Protein AF-A0A516SD60-F1 (afdb_monomer)

Sequence (74 aa):
MMDQKQFTMLLAERAALQAMLAATPEEDVIDRGSFQAKLEEVECMLTQVVDVRAPAKTRLTSRGRPVVGTKEGE

Nearest PDB structures (foldseek):
  7enc-assembly1_u  TM=8.266E-01  e=8.155E+00  Homo sapiens
  7vqt-assembly1_A  TM=8.369E-01  e=9.322E+00  Homo sapiens
  9g6k-assembly1_Lg  TM=7.373E-01  e=9.967E+00  Toxoplasma gondii

Foldseek 3Di:
DDDPVNLVVLVVLLVVLVVVLVVDDPVPVVVNVVSVVVNVVSVVVNVVVVVVPPDPPPVPDDPDDDDDPPPDDD

Solvent-accessible surface area (backbone atoms only — not comparable to full-atom values): 4734 Å² total; per-residue (Å²): 134,88,49,73,66,59,53,52,50,46,55,51,50,47,52,51,40,52,52,48,54,73,70,51,58,84,88,45,53,66,64,46,50,53,41,48,55,52,40,54,54,47,51,54,56,53,50,57,51,52,68,72,64,54,70,87,74,75,74,88,78,70,100,66,85,84,77,80,81,77,79,72,90,132

Secondary structure (DSSP, 8-state):
---HHHHHHHHHHHHHHHHHHHHS-TT-HHHHHHHHHHHHHHHHHHHHHHHHT--------S------------

Structure (mmCIF, N/CA/C/O backbone):
data_AF-A0A516SD60-F1
#
_entry.id   AF-A0A516SD60-F1
#
loop_
_atom_site.group_PDB
_atom_site.id
_atom_site.type_symbol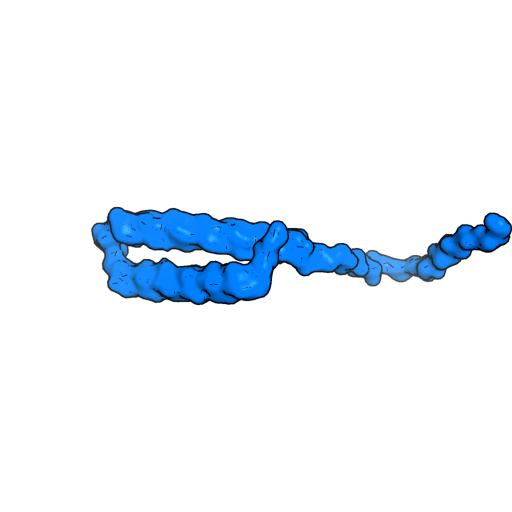
_atom_site.label_atom_id
_atom_site.label_alt_id
_atom_site.label_comp_id
_atom_site.label_asym_id
_atom_site.label_entity_id
_atom_site.label_seq_id
_atom_site.pdbx_PDB_ins_code
_atom_site.Cartn_x
_atom_site.Cartn_y
_atom_site.Cartn_z
_atom_site.occupancy
_atom_site.B_iso_or_equiv
_atom_site.auth_seq_id
_atom_site.auth_comp_id
_atom_site.auth_asym_id
_atom_site.auth_atom_id
_atom_site.pdbx_PDB_model_num
ATOM 1 N N . MET A 1 1 ? 17.319 4.960 -13.218 1.00 66.56 1 MET A N 1
ATOM 2 C CA . MET A 1 1 ? 16.396 4.021 -13.891 1.00 66.56 1 MET A CA 1
ATOM 3 C C . MET A 1 1 ? 16.114 2.902 -12.914 1.00 66.56 1 MET A C 1
ATOM 5 O O . MET A 1 1 ? 17.063 2.341 -12.386 1.00 66.56 1 MET A O 1
ATOM 9 N N . MET A 1 2 ? 14.845 2.652 -12.614 1.00 78.06 2 MET A N 1
ATOM 10 C CA . MET A 1 2 ? 14.448 1.626 -11.655 1.00 78.06 2 MET A CA 1
ATOM 11 C C . MET A 1 2 ? 14.551 0.238 -12.299 1.00 78.06 2 MET A C 1
ATOM 13 O O . MET A 1 2 ? 14.092 0.042 -13.427 1.00 78.06 2 MET A O 1
ATOM 17 N N . ASP A 1 3 ? 15.198 -0.705 -11.622 1.00 86.56 3 ASP A N 1
ATOM 18 C CA . ASP A 1 3 ? 15.394 -2.064 -12.125 1.00 86.56 3 ASP A CA 1
ATOM 19 C C . ASP A 1 3 ? 14.181 -2.975 -11.866 1.00 86.56 3 ASP A C 1
ATOM 21 O O . ASP A 1 3 ? 13.284 -2.679 -11.074 1.00 86.56 3 ASP A O 1
ATOM 25 N N . GLN A 1 4 ? 14.129 -4.108 -12.575 1.00 86.62 4 GLN A N 1
ATOM 26 C CA . GLN A 1 4 ? 12.985 -5.026 -12.531 1.00 86.62 4 GLN A CA 1
ATOM 27 C 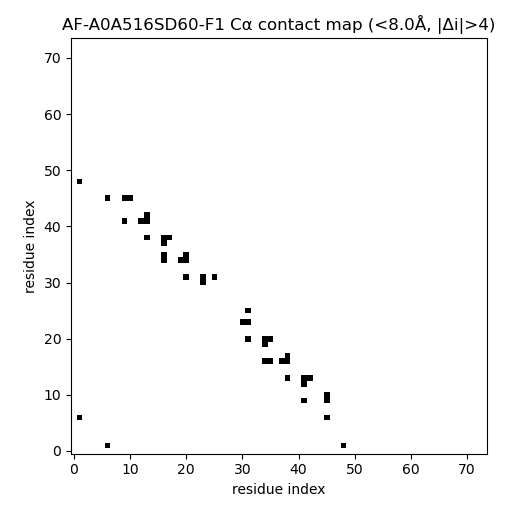C . GLN A 1 4 ? 12.761 -5.630 -11.137 1.00 86.62 4 GLN A C 1
ATOM 29 O O . GLN A 1 4 ? 11.619 -5.911 -10.777 1.00 86.62 4 GLN A O 1
ATOM 34 N N . LYS A 1 5 ? 13.829 -5.817 -10.352 1.00 90.56 5 LYS A N 1
ATOM 35 C CA . LYS A 1 5 ? 13.729 -6.318 -8.979 1.00 90.56 5 LYS A CA 1
ATOM 36 C C . LYS A 1 5 ? 13.066 -5.271 -8.089 1.00 90.56 5 LYS A C 1
ATOM 38 O O . LYS A 1 5 ? 12.108 -5.613 -7.402 1.00 90.56 5 LYS A O 1
ATOM 43 N N . GLN A 1 6 ? 13.519 -4.018 -8.154 1.00 89.94 6 GLN A N 1
ATOM 44 C CA . GLN A 1 6 ? 12.897 -2.914 -7.416 1.00 89.94 6 GLN A CA 1
ATOM 45 C C . GLN A 1 6 ? 11.411 -2.771 -7.775 1.00 89.94 6 GLN A C 1
ATOM 47 O O . GLN A 1 6 ? 10.576 -2.622 -6.890 1.00 89.94 6 GLN A O 1
ATOM 52 N N . PHE A 1 7 ? 11.052 -2.882 -9.061 1.00 90.81 7 PHE A N 1
ATOM 53 C CA . PHE A 1 7 ? 9.650 -2.798 -9.490 1.00 90.81 7 PHE A CA 1
ATOM 54 C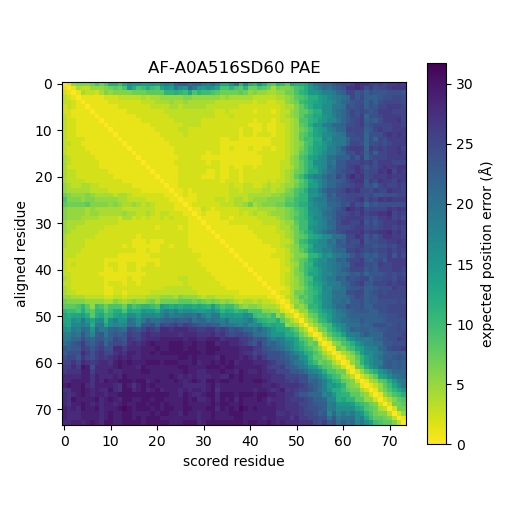 C . PHE A 1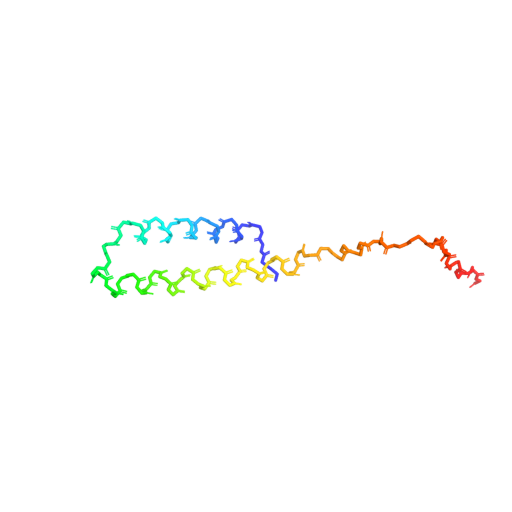 7 ? 8.785 -3.902 -8.866 1.00 90.81 7 PHE A C 1
ATOM 56 O O . PHE A 1 7 ? 7.705 -3.632 -8.346 1.00 90.81 7 PHE A O 1
ATOM 63 N N . THR A 1 8 ? 9.273 -5.145 -8.866 1.00 93.56 8 THR A N 1
ATOM 64 C CA . THR A 1 8 ? 8.574 -6.261 -8.216 1.00 93.56 8 THR A CA 1
ATOM 65 C C . THR A 1 8 ? 8.467 -6.062 -6.700 1.00 93.56 8 THR A C 1
ATOM 67 O O . THR A 1 8 ? 7.438 -6.403 -6.121 1.00 93.56 8 THR A O 1
ATOM 70 N N . MET A 1 9 ? 9.491 -5.488 -6.058 1.00 95.25 9 MET A N 1
ATOM 71 C CA . MET A 1 9 ? 9.453 -5.173 -4.625 1.00 95.25 9 MET A CA 1
ATOM 72 C C . MET A 1 9 ? 8.388 -4.119 -4.305 1.00 95.25 9 MET A C 1
ATOM 74 O O . MET A 1 9 ? 7.594 -4.350 -3.399 1.00 95.25 9 MET A O 1
ATOM 78 N N . LEU A 1 10 ? 8.280 -3.045 -5.096 1.00 95.50 10 LEU A N 1
ATOM 79 C CA . LEU A 1 10 ? 7.220 -2.046 -4.914 1.00 95.50 10 LEU A CA 1
ATOM 80 C C . LEU A 1 10 ? 5.812 -2.621 -5.118 1.00 95.50 10 LEU A C 1
ATOM 82 O O . LEU A 1 10 ? 4.886 -2.245 -4.406 1.00 95.50 10 LEU A O 1
ATOM 86 N N . LEU A 1 11 ? 5.624 -3.551 -6.061 1.00 95.88 11 LEU A N 1
ATOM 87 C CA . LEU A 1 11 ? 4.329 -4.224 -6.228 1.00 95.88 11 LEU A CA 1
ATOM 88 C C . LEU A 1 11 ? 3.959 -5.076 -5.007 1.00 95.88 11 LEU A C 1
ATOM 90 O O . LEU A 1 11 ? 2.797 -5.084 -4.597 1.00 95.88 11 LEU A O 1
ATOM 94 N N . ALA A 1 12 ? 4.934 -5.781 -4.431 1.00 97.06 12 ALA A N 1
ATOM 95 C CA . ALA A 1 12 ? 4.730 -6.553 -3.210 1.00 97.06 12 ALA A CA 1
ATOM 96 C C . ALA A 1 12 ? 4.426 -5.637 -2.014 1.00 97.06 12 ALA A C 1
ATOM 98 O O . ALA A 1 12 ? 3.511 -5.919 -1.243 1.00 97.06 12 ALA A O 1
ATOM 99 N N . GLU A 1 13 ? 5.145 -4.520 -1.896 1.00 97.12 13 GLU A N 1
ATOM 100 C CA . GLU A 1 13 ? 4.932 -3.521 -0.849 1.00 97.12 13 GLU A CA 1
ATOM 101 C C . GLU A 1 13 ? 3.544 -2.880 -0.946 1.00 97.12 13 GLU A C 1
ATOM 103 O O . GLU A 1 13 ? 2.816 -2.839 0.045 1.00 97.12 13 GLU A O 1
ATOM 108 N N . ARG A 1 14 ? 3.113 -2.494 -2.153 1.00 97.94 14 ARG A N 1
ATOM 109 C CA . ARG A 1 14 ? 1.755 -2.000 -2.411 1.00 97.94 14 ARG A CA 1
ATOM 110 C C . ARG A 1 14 ? 0.690 -2.991 -1.939 1.00 97.94 14 ARG A C 1
ATOM 112 O O . ARG A 1 14 ? -0.255 -2.598 -1.259 1.00 97.94 14 ARG A O 1
ATOM 119 N N . ALA A 1 15 ? 0.837 -4.270 -2.288 1.00 97.88 15 ALA A N 1
ATOM 120 C CA . ALA A 1 15 ? -0.112 -5.307 -1.882 1.00 97.88 15 ALA A CA 1
ATOM 121 C C . ALA A 1 15 ? -0.139 -5.498 -0.355 1.00 97.88 15 ALA A C 1
ATOM 123 O O . ALA A 1 15 ? -1.214 -5.642 0.228 1.00 97.88 15 ALA A O 1
ATOM 124 N N . ALA A 1 16 ? 1.025 -5.454 0.299 1.00 98.12 16 ALA A N 1
ATOM 125 C CA . ALA A 1 16 ? 1.126 -5.550 1.752 1.00 98.12 16 ALA A CA 1
ATOM 126 C C . ALA A 1 16 ? 0.456 -4.358 2.457 1.00 98.12 16 ALA A C 1
ATOM 128 O O . ALA A 1 16 ? -0.327 -4.566 3.382 1.00 98.12 16 ALA A O 1
ATOM 129 N N . LEU A 1 17 ? 0.695 -3.128 1.989 1.00 97.94 17 LEU A N 1
ATOM 130 C CA . LEU A 1 17 ? 0.080 -1.915 2.541 1.00 97.94 17 LEU A CA 1
ATOM 131 C C . LEU A 1 17 ? -1.445 -1.917 2.377 1.00 97.94 17 LEU A C 1
ATOM 133 O O . LEU A 1 17 ? -2.165 -1.560 3.306 1.00 97.94 17 LEU A O 1
ATOM 137 N N . GLN A 1 18 ? -1.951 -2.381 1.232 1.00 97.69 18 GLN A N 1
ATOM 138 C CA . GLN A 1 18 ? -3.392 -2.544 1.014 1.00 97.69 18 GLN A CA 1
ATOM 139 C C . GLN A 1 18 ? -4.006 -3.581 1.962 1.00 97.69 18 GLN A C 1
ATOM 141 O O . GLN A 1 18 ? -5.089 -3.353 2.498 1.00 97.69 18 GLN A O 1
ATOM 146 N N . ALA A 1 19 ? -3.311 -4.696 2.208 1.00 97.81 19 ALA A N 1
ATOM 147 C CA . ALA A 1 19 ? -3.760 -5.703 3.165 1.00 97.81 19 ALA A CA 1
ATOM 148 C C . ALA A 1 19 ? -3.758 -5.168 4.607 1.00 97.81 19 ALA A C 1
ATOM 150 O O . ALA A 1 19 ? -4.714 -5.409 5.342 1.00 97.81 19 ALA A O 1
ATOM 151 N N . MET A 1 20 ? -2.731 -4.404 4.996 1.00 97.00 20 MET A N 1
ATOM 152 C CA . MET A 1 20 ? -2.677 -3.737 6.301 1.00 97.00 20 MET A CA 1
ATOM 153 C C . MET A 1 20 ? -3.840 -2.757 6.460 1.00 97.00 20 MET A C 1
ATOM 155 O O . MET A 1 20 ? -4.585 -2.860 7.424 1.00 97.00 20 MET A O 1
ATOM 159 N N . LEU A 1 21 ? -4.089 -1.897 5.470 1.00 96.75 21 LEU A N 1
ATOM 160 C CA . LEU A 1 21 ? -5.225 -0.969 5.483 1.00 96.75 21 LEU A CA 1
ATOM 161 C C . LEU A 1 21 ? -6.590 -1.660 5.546 1.00 96.75 21 LEU A C 1
ATOM 163 O O . LEU A 1 21 ? -7.524 -1.101 6.117 1.00 96.75 21 LEU A O 1
ATOM 167 N N . ALA A 1 22 ? -6.732 -2.845 4.954 1.00 96.31 22 ALA A N 1
ATOM 168 C CA . ALA A 1 22 ? -7.960 -3.630 5.051 1.00 96.31 22 ALA A CA 1
ATOM 169 C C . ALA A 1 22 ? -8.132 -4.286 6.433 1.00 96.31 22 ALA A C 1
ATOM 171 O O . ALA A 1 22 ? -9.260 -4.513 6.862 1.00 96.31 22 ALA A O 1
ATOM 172 N N . ALA A 1 23 ? -7.027 -4.595 7.116 1.00 96.38 23 ALA A N 1
ATOM 173 C CA . ALA A 1 23 ? -7.027 -5.191 8.449 1.00 96.38 23 ALA A CA 1
ATOM 174 C C . ALA A 1 23 ? -7.113 -4.152 9.581 1.00 96.38 23 ALA A C 1
ATOM 176 O O . ALA A 1 23 ? -7.560 -4.490 10.675 1.00 96.38 23 ALA A O 1
ATOM 177 N N . THR A 1 24 ? -6.689 -2.908 9.339 1.00 93.56 24 THR A N 1
ATOM 178 C CA . THR A 1 24 ? -6.704 -1.829 10.333 1.00 93.56 24 THR A CA 1
ATOM 179 C C . THR A 1 24 ? -8.094 -1.176 10.423 1.00 93.56 24 THR A C 1
ATOM 181 O O . THR A 1 24 ? -8.560 -0.629 9.416 1.00 93.56 24 THR A O 1
ATOM 184 N N . PRO A 1 25 ? -8.747 -1.170 11.603 1.00 95.81 25 PRO A N 1
ATOM 185 C CA . PRO A 1 25 ? -10.050 -0.528 11.813 1.00 95.81 25 PRO A CA 1
ATOM 186 C C . PRO A 1 25 ? -10.041 0.970 11.496 1.00 95.81 25 PRO A C 1
ATOM 188 O O . PRO A 1 25 ? -9.021 1.632 11.671 1.00 95.81 25 PRO A O 1
ATOM 191 N N . GLU A 1 26 ? -11.171 1.520 11.046 1.00 92.69 26 GLU A N 1
ATOM 192 C CA . GLU A 1 26 ? -11.279 2.927 10.620 1.00 92.69 26 GLU A CA 1
ATOM 193 C C . GLU A 1 26 ? -10.986 3.930 11.744 1.00 92.69 26 GLU A C 1
ATOM 195 O O . GLU A 1 26 ? -10.470 5.017 11.480 1.00 92.69 26 GLU A O 1
ATOM 200 N N . GLU A 1 27 ? -11.269 3.553 12.990 1.00 95.19 27 GLU A N 1
ATOM 201 C CA . GLU A 1 27 ? -10.979 4.338 14.188 1.00 95.19 27 GLU A CA 1
ATOM 202 C C . GLU A 1 27 ? -9.480 4.480 14.493 1.00 95.19 27 GLU A C 1
ATOM 204 O O . GLU A 1 27 ? -9.090 5.400 15.214 1.00 95.19 27 GLU A O 1
ATOM 209 N N . ASP A 1 28 ? -8.631 3.619 13.928 1.00 94.12 28 ASP A N 1
ATOM 210 C CA . ASP A 1 28 ? -7.180 3.681 14.096 1.00 94.12 28 ASP A CA 1
ATOM 211 C C . ASP A 1 28 ? -6.553 4.637 13.069 1.00 94.12 28 ASP A C 1
ATOM 213 O O . ASP A 1 28 ? -5.840 4.273 12.128 1.00 94.12 28 ASP A O 1
ATOM 217 N N . VAL A 1 29 ? -6.912 5.912 13.220 1.00 94.19 29 VAL A N 1
ATOM 218 C CA . VAL A 1 29 ? -6.644 6.966 12.234 1.00 94.19 29 VAL A CA 1
ATOM 219 C C . VAL A 1 29 ? -5.143 7.190 12.020 1.00 94.19 29 VAL A C 1
ATOM 221 O O . VAL A 1 29 ? -4.724 7.552 10.921 1.00 94.19 29 VAL A O 1
ATOM 224 N N . ILE A 1 30 ? -4.324 6.970 13.055 1.00 95.50 30 ILE A N 1
ATOM 225 C CA . ILE A 1 30 ? -2.871 7.190 13.005 1.00 95.50 30 ILE A CA 1
ATOM 226 C C . ILE A 1 30 ? -2.200 6.111 12.152 1.00 95.50 30 ILE A C 1
ATOM 228 O O . ILE A 1 30 ? -1.444 6.441 11.229 1.00 95.50 30 ILE A O 1
ATOM 232 N N . ASP A 1 31 ? -2.499 4.839 12.416 1.00 92.44 31 ASP A N 1
ATOM 233 C CA . ASP A 1 31 ? -1.898 3.733 11.674 1.00 92.44 31 ASP A CA 1
ATOM 234 C C . ASP A 1 31 ? -2.408 3.714 10.231 1.00 92.44 31 ASP A C 1
ATOM 236 O O . ASP A 1 31 ? -1.613 3.602 9.292 1.00 92.44 31 ASP A O 1
ATOM 240 N N . ARG A 1 32 ? -3.710 3.960 10.019 1.00 96.88 32 ARG A N 1
ATOM 241 C CA . ARG A 1 32 ? -4.278 4.106 8.669 1.00 96.88 32 ARG A CA 1
ATOM 242 C C . ARG A 1 32 ? -3.645 5.251 7.894 1.00 96.88 32 ARG A C 1
ATOM 244 O O . ARG A 1 32 ? -3.253 5.039 6.748 1.00 96.88 32 ARG A O 1
ATOM 251 N N . GLY A 1 33 ? -3.508 6.428 8.505 1.00 95.62 33 GLY A N 1
ATOM 252 C CA . GLY A 1 33 ? -2.862 7.577 7.868 1.00 95.62 33 GLY A CA 1
ATOM 253 C C . GLY A 1 33 ? -1.411 7.276 7.489 1.00 95.62 33 GLY A C 1
ATOM 254 O O . GLY A 1 33 ? -0.973 7.594 6.384 1.00 95.62 33 GLY A O 1
ATOM 255 N N . SER A 1 34 ? -0.689 6.572 8.362 1.00 96.25 34 SER A N 1
ATOM 256 C CA . SER A 1 34 ? 0.689 6.143 8.107 1.00 96.25 34 SER A CA 1
ATOM 257 C C . SER A 1 34 ? 0.789 5.159 6.937 1.00 96.25 34 SER A C 1
ATOM 259 O O . SER A 1 34 ? 1.682 5.285 6.095 1.00 96.25 34 SER A O 1
ATOM 261 N N . PHE A 1 35 ? -0.117 4.181 6.853 1.00 96.62 35 PHE A N 1
ATOM 262 C CA . PHE A 1 35 ? -0.143 3.229 5.741 1.00 96.62 35 PHE A CA 1
ATOM 263 C C . PHE A 1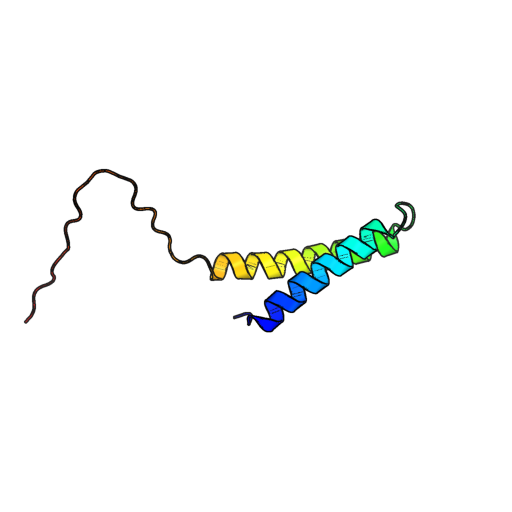 35 ? -0.604 3.869 4.429 1.00 96.62 35 PHE A C 1
ATOM 265 O O . PHE A 1 35 ? -0.058 3.534 3.380 1.00 96.62 35 PHE A O 1
ATOM 272 N N . GLN A 1 36 ? -1.554 4.808 4.474 1.00 97.00 36 GLN A N 1
ATOM 273 C CA . GLN A 1 36 ? -1.996 5.571 3.304 1.00 97.00 36 GLN A CA 1
ATOM 274 C C . GLN A 1 36 ? -0.870 6.432 2.730 1.00 97.00 36 GLN A C 1
ATOM 276 O O . GLN A 1 36 ? -0.608 6.341 1.535 1.00 97.00 36 GLN A O 1
ATOM 281 N N . ALA A 1 37 ? -0.149 7.183 3.568 1.00 97.56 37 ALA A N 1
ATOM 282 C CA . ALA A 1 37 ? 0.971 8.008 3.113 1.00 97.56 37 ALA A CA 1
ATOM 283 C C . ALA A 1 37 ? 2.053 7.166 2.411 1.00 97.56 37 ALA A C 1
ATOM 285 O O . ALA A 1 37 ? 2.495 7.494 1.311 1.00 97.56 37 ALA A O 1
ATOM 286 N N . LYS A 1 38 ? 2.418 6.017 2.995 1.00 96.81 38 LYS A N 1
ATOM 287 C CA . LYS A 1 38 ? 3.364 5.081 2.365 1.00 96.81 38 LYS A CA 1
ATOM 288 C C . LYS A 1 38 ? 2.827 4.490 1.063 1.00 96.81 38 LYS A C 1
ATOM 290 O O . LYS A 1 38 ? 3.583 4.308 0.113 1.00 96.81 38 LYS A O 1
ATOM 295 N N . LEU A 1 39 ? 1.532 4.175 1.008 1.00 97.44 39 LEU A N 1
ATOM 296 C CA . LEU A 1 39 ? 0.903 3.644 -0.199 1.00 97.44 39 LEU A CA 1
ATOM 297 C C . LEU A 1 39 ? 0.961 4.669 -1.338 1.00 97.44 39 LEU A C 1
ATOM 299 O O . LEU A 1 39 ? 1.322 4.300 -2.454 1.00 97.44 39 LEU A O 1
ATOM 303 N N . GLU A 1 40 ? 0.679 5.939 -1.052 1.00 96.94 40 GLU A N 1
ATOM 304 C CA . GLU A 1 40 ? 0.782 7.034 -2.023 1.00 96.94 40 GLU A CA 1
ATOM 305 C C . GLU A 1 40 ? 2.216 7.206 -2.549 1.00 96.94 40 GLU A C 1
ATOM 307 O O . GLU A 1 40 ? 2.419 7.349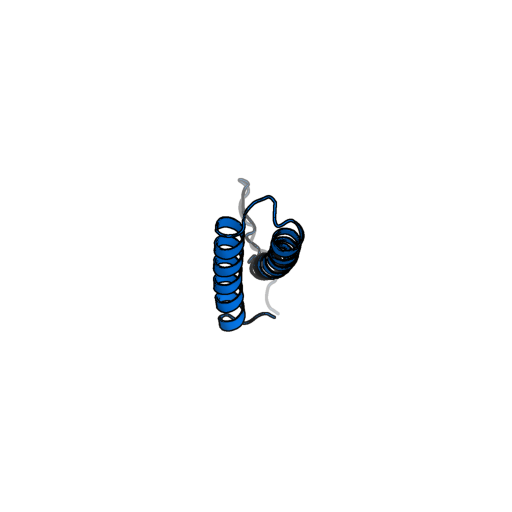 -3.758 1.00 96.94 40 GLU A O 1
ATOM 312 N N 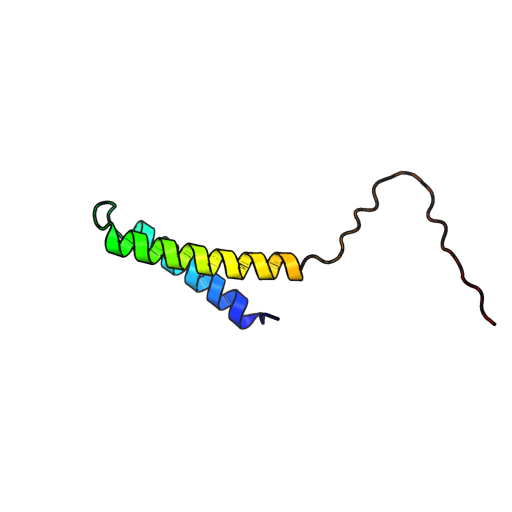. GLU A 1 41 ? 3.225 7.126 -1.676 1.00 95.94 41 GLU A N 1
ATOM 313 C CA . GLU A 1 41 ? 4.636 7.169 -2.079 1.00 95.94 41 GLU A CA 1
ATOM 314 C C . GLU A 1 41 ? 4.998 6.015 -3.028 1.00 95.94 41 GLU A C 1
ATOM 316 O O . GLU A 1 41 ? 5.580 6.241 -4.095 1.00 95.94 41 GLU A O 1
ATOM 321 N N . VAL A 1 42 ? 4.616 4.782 -2.681 1.00 95.12 42 VAL A N 1
ATOM 322 C CA . VAL A 1 42 ? 4.864 3.588 -3.506 1.00 95.12 42 VAL A CA 1
ATOM 323 C C . VAL A 1 42 ? 4.150 3.693 -4.854 1.00 95.12 42 VAL A C 1
ATOM 325 O O . VAL A 1 42 ? 4.735 3.375 -5.894 1.00 95.12 42 VAL A O 1
ATOM 328 N N . GLU A 1 43 ? 2.903 4.164 -4.872 1.00 95.12 43 GLU A N 1
ATOM 329 C CA . GLU A 1 43 ? 2.150 4.367 -6.110 1.00 95.12 43 GLU A CA 1
ATOM 330 C C . GLU A 1 43 ? 2.788 5.448 -6.993 1.00 95.12 43 GLU A C 1
ATOM 332 O O . GLU A 1 43 ? 2.906 5.243 -8.203 1.00 95.12 43 GLU A O 1
ATOM 337 N N . CYS A 1 44 ? 3.304 6.532 -6.408 1.00 93.12 44 CYS A N 1
ATOM 338 C CA . CYS A 1 44 ? 4.055 7.563 -7.127 1.00 93.12 44 CYS A CA 1
ATOM 339 C C . CYS A 1 44 ? 5.353 7.021 -7.752 1.00 93.12 44 CYS A C 1
ATOM 341 O O . CYS A 1 44 ? 5.704 7.359 -8.885 1.00 93.12 44 CYS A O 1
ATOM 343 N N . MET A 1 45 ? 6.075 6.142 -7.055 1.00 90.94 45 MET A N 1
ATOM 344 C CA . MET A 1 45 ? 7.263 5.500 -7.627 1.00 90.94 45 MET A CA 1
ATOM 345 C C . MET A 1 45 ? 6.897 4.545 -8.774 1.00 90.94 45 MET A C 1
ATOM 347 O O . MET A 1 45 ? 7.597 4.491 -9.787 1.00 90.94 45 MET A O 1
ATOM 351 N N . LEU A 1 46 ? 5.784 3.815 -8.653 1.00 90.69 46 LEU A N 1
ATOM 352 C CA . LEU A 1 46 ? 5.300 2.910 -9.697 1.00 90.69 46 LEU A CA 1
ATOM 353 C C . LEU A 1 46 ? 4.846 3.660 -10.962 1.00 90.69 46 LEU A C 1
ATOM 355 O O . LEU A 1 46 ? 5.123 3.186 -12.068 1.00 90.69 46 LEU A O 1
ATOM 359 N N . THR A 1 47 ? 4.194 4.821 -10.838 1.00 85.94 47 THR A N 1
ATOM 360 C CA . THR A 1 47 ? 3.772 5.631 -11.998 1.00 85.94 47 THR A CA 1
ATOM 361 C C . THR A 1 47 ? 4.962 6.220 -12.753 1.00 85.94 47 THR A C 1
ATOM 363 O O . THR A 1 47 ? 4.987 6.156 -13.982 1.00 85.94 47 THR A O 1
ATOM 366 N N . GLN A 1 48 ? 6.008 6.659 -12.047 1.00 80.81 48 GLN A N 1
ATOM 367 C CA . GLN A 1 48 ? 7.253 7.125 -12.672 1.00 80.81 48 GLN A CA 1
ATOM 368 C C . GLN A 1 48 ? 7.919 6.046 -13.544 1.00 80.81 48 GLN A C 1
ATOM 370 O O . GLN A 1 48 ? 8.550 6.362 -14.553 1.00 80.81 48 GLN A O 1
ATOM 375 N N . VAL A 1 49 ? 7.761 4.759 -13.212 1.00 68.25 49 VAL A N 1
ATOM 376 C CA . VAL A 1 49 ? 8.248 3.663 -14.067 1.00 68.25 49 VAL A CA 1
ATOM 377 C C . VAL A 1 49 ? 7.423 3.544 -15.347 1.00 68.25 49 VAL A C 1
ATOM 379 O O . VAL A 1 49 ? 7.995 3.296 -16.408 1.00 68.25 49 VAL A O 1
ATOM 382 N N . VAL A 1 50 ? 6.101 3.719 -15.277 1.00 60.81 50 VAL A N 1
ATOM 383 C CA . VAL A 1 50 ? 5.212 3.635 -16.448 1.00 60.81 50 VAL A CA 1
ATOM 384 C C . VAL A 1 50 ? 5.510 4.754 -17.445 1.00 60.81 50 VAL A C 1
ATOM 386 O O . VAL A 1 50 ? 5.598 4.472 -18.641 1.00 60.81 50 VAL A O 1
ATOM 389 N N . ASP A 1 51 ? 5.756 5.975 -16.968 1.00 58.38 51 ASP A N 1
ATOM 390 C CA . ASP A 1 51 ? 6.074 7.120 -17.831 1.00 58.38 51 ASP A CA 1
ATOM 391 C C . ASP A 1 51 ? 7.425 6.962 -18.546 1.00 58.38 51 ASP A C 1
ATOM 393 O O . ASP A 1 51 ? 7.553 7.301 -19.722 1.00 58.38 51 ASP A O 1
ATOM 397 N N . VAL A 1 52 ? 8.422 6.355 -17.892 1.00 55.59 52 VAL A N 1
ATOM 398 C CA . VAL A 1 52 ? 9.729 6.062 -18.514 1.00 55.59 52 VAL A CA 1
ATOM 399 C C . VAL A 1 52 ? 9.651 4.868 -19.474 1.00 55.59 52 VAL A C 1
ATOM 401 O O . VAL A 1 52 ? 10.430 4.770 -20.424 1.00 55.59 52 VAL A O 1
ATOM 404 N N . ARG A 1 53 ? 8.708 3.945 -19.249 1.00 53.00 53 ARG A N 1
ATOM 405 C CA . ARG A 1 53 ? 8.506 2.732 -20.057 1.00 53.00 53 ARG A CA 1
ATOM 406 C C . ARG A 1 53 ? 7.392 2.876 -21.087 1.00 53.00 53 ARG A C 1
ATOM 408 O O . ARG A 1 53 ? 6.989 1.861 -21.654 1.00 53.00 53 ARG A O 1
ATOM 415 N N . ALA A 1 54 ? 6.909 4.086 -21.362 1.00 46.31 54 ALA A N 1
ATOM 416 C CA . ALA A 1 54 ? 6.163 4.355 -22.577 1.00 46.31 54 ALA A CA 1
ATOM 417 C C . ALA A 1 54 ? 7.156 4.287 -23.754 1.00 46.31 54 ALA A C 1
ATOM 419 O O . ALA A 1 54 ? 7.899 5.246 -23.973 1.00 46.31 54 ALA A O 1
ATOM 420 N N . PRO A 1 55 ? 7.213 3.198 -24.557 1.00 46.81 55 PRO A N 1
ATOM 421 C CA . PRO A 1 55 ? 7.766 3.363 -25.889 1.00 46.81 55 PRO A CA 1
ATOM 422 C C . PRO A 1 55 ? 6.931 4.457 -26.547 1.00 46.81 55 PRO A C 1
ATOM 424 O O . PRO A 1 55 ? 5.720 4.517 -26.312 1.00 46.81 55 PRO A O 1
ATOM 427 N N . ALA A 1 56 ? 7.556 5.306 -27.356 1.00 51.91 56 ALA A N 1
ATOM 428 C CA . ALA A 1 56 ? 6.857 6.202 -28.259 1.00 51.91 56 ALA A CA 1
ATOM 429 C C . ALA A 1 56 ? 5.911 5.367 -29.140 1.00 51.91 56 ALA A C 1
ATOM 431 O O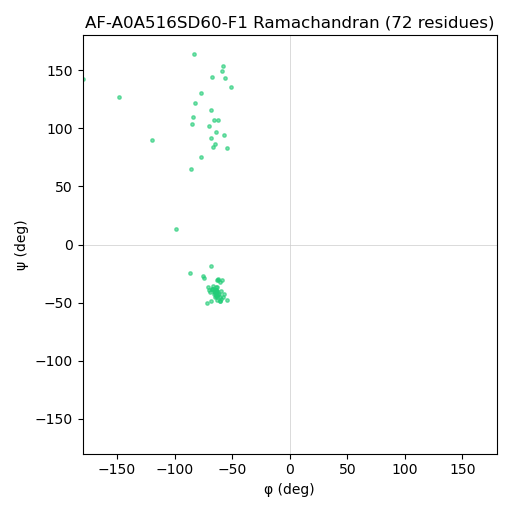 . ALA A 1 56 ? 6.244 4.959 -30.251 1.00 51.91 56 ALA A O 1
ATOM 432 N N . LYS A 1 57 ? 4.716 5.052 -28.634 1.00 50.53 57 LYS A N 1
ATOM 433 C CA . LYS A 1 57 ? 3.619 4.516 -29.416 1.00 50.53 57 LYS A CA 1
ATOM 434 C C . LYS A 1 57 ? 3.076 5.721 -30.150 1.00 50.53 57 LYS A C 1
ATOM 436 O O . LYS A 1 57 ? 2.025 6.255 -29.805 1.00 50.53 57 LYS A O 1
ATOM 441 N N . THR A 1 58 ? 3.814 6.148 -31.170 1.00 51.88 58 THR A N 1
ATOM 442 C CA . THR A 1 58 ? 3.238 6.886 -32.279 1.00 51.88 58 THR A CA 1
ATOM 443 C C . THR A 1 58 ? 2.151 5.980 -32.835 1.00 51.88 58 THR A C 1
ATOM 445 O O . THR A 1 58 ? 2.401 5.057 -33.609 1.00 51.88 58 THR A O 1
ATOM 448 N N . ARG A 1 59 ? 0.924 6.189 -32.361 1.00 48.69 59 ARG A N 1
ATOM 449 C CA . ARG A 1 59 ? -0.274 5.686 -33.012 1.00 48.69 59 ARG A CA 1
ATOM 450 C C . ARG A 1 59 ? -0.309 6.394 -34.360 1.00 48.69 59 ARG A C 1
ATOM 452 O O . ARG A 1 59 ? -0.729 7.542 -34.453 1.00 48.69 59 ARG A O 1
ATOM 459 N N . LEU A 1 60 ? 0.193 5.718 -35.392 1.00 51.12 60 LEU A N 1
ATOM 460 C CA . LEU A 1 60 ? -0.013 6.107 -36.778 1.00 51.12 60 LEU A CA 1
ATOM 461 C C . LEU A 1 60 ? -1.510 5.958 -37.068 1.00 51.12 60 LEU A C 1
ATOM 463 O O . LEU A 1 60 ? -1.984 4.910 -37.499 1.00 51.12 60 LEU A O 1
ATOM 467 N N . THR A 1 61 ? -2.273 7.000 -36.765 1.00 56.75 61 THR A N 1
ATOM 468 C CA . THR A 1 61 ? -3.672 7.118 -37.158 1.00 56.75 61 THR A CA 1
ATOM 469 C C . THR A 1 61 ? -3.815 8.355 -38.020 1.00 56.75 61 THR A C 1
ATOM 471 O O . THR A 1 61 ? -4.047 9.450 -37.521 1.00 56.75 61 THR A O 1
ATOM 474 N N . SER A 1 62 ? -3.660 8.191 -39.327 1.00 44.00 62 SER A N 1
ATOM 475 C CA . SER A 1 62 ? -4.508 8.858 -40.319 1.00 44.00 62 SER A CA 1
ATOM 476 C C . SER A 1 62 ? -4.077 8.449 -41.720 1.00 44.00 62 SER A C 1
ATOM 478 O O . SER A 1 62 ? -2.911 8.216 -42.015 1.00 44.00 62 SER A O 1
ATOM 480 N N . ARG A 1 63 ? -5.078 8.288 -42.575 1.00 55.75 63 ARG A N 1
ATOM 481 C CA . ARG A 1 63 ? -4.985 7.808 -43.949 1.00 55.75 63 ARG A CA 1
ATOM 482 C C . ARG A 1 63 ? -4.235 8.815 -44.834 1.00 55.75 63 ARG A C 1
ATOM 484 O O . ARG A 1 63 ? -4.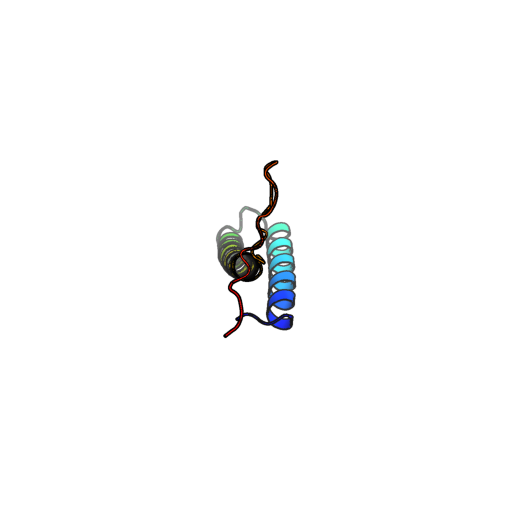860 9.600 -45.537 1.00 55.75 63 ARG A O 1
ATOM 491 N N . GLY A 1 64 ? -2.911 8.766 -44.828 1.00 48.09 64 GLY A N 1
ATOM 492 C CA . GLY A 1 64 ? -2.039 9.455 -45.778 1.00 48.09 64 GLY A CA 1
ATOM 493 C C . GLY A 1 64 ? -0.790 8.609 -45.980 1.00 48.09 64 GLY A C 1
ATOM 494 O O . GLY A 1 64 ? -0.193 8.159 -45.007 1.00 48.09 64 GLY A O 1
ATOM 495 N N . ARG A 1 65 ? -0.449 8.296 -47.232 1.00 47.75 65 ARG A N 1
ATOM 496 C CA . ARG A 1 65 ? 0.673 7.410 -47.584 1.00 47.75 65 ARG A CA 1
ATOM 497 C C . ARG A 1 65 ? 1.968 7.848 -46.874 1.00 47.75 65 ARG A C 1
ATOM 499 O O . ARG A 1 65 ? 2.276 9.038 -46.908 1.00 47.75 65 ARG A O 1
ATOM 506 N N . PRO A 1 66 ? 2.749 6.921 -46.293 1.00 53.81 66 PRO A N 1
ATOM 507 C CA . PRO A 1 66 ? 4.064 7.258 -45.772 1.00 53.81 66 PRO A CA 1
ATOM 508 C C . PRO A 1 66 ? 4.985 7.600 -46.950 1.00 53.81 66 PRO A C 1
ATOM 510 O O . PRO A 1 66 ? 5.263 6.749 -47.792 1.00 53.81 66 PRO A O 1
ATOM 513 N N . VAL A 1 67 ? 5.451 8.845 -47.022 1.00 53.72 67 VAL A N 1
ATOM 514 C CA . VAL A 1 67 ? 6.623 9.199 -47.829 1.00 53.72 67 VAL A CA 1
ATOM 515 C C . VAL A 1 67 ? 7.856 8.933 -46.976 1.00 53.72 67 VAL A C 1
ATOM 517 O O . VAL A 1 67 ? 8.152 9.665 -46.034 1.00 53.72 67 VAL A O 1
ATOM 520 N N . VAL A 1 68 ? 8.545 7.833 -47.278 1.00 52.81 68 VAL A N 1
ATOM 521 C CA . VAL A 1 68 ? 9.899 7.582 -46.784 1.00 52.81 68 VAL A CA 1
ATOM 522 C C . VAL A 1 68 ? 10.785 8.639 -47.432 1.00 52.81 68 VAL A C 1
ATOM 524 O O . VAL A 1 68 ? 11.023 8.597 -48.635 1.00 52.81 68 VAL A O 1
ATOM 527 N N . GLY A 1 69 ? 11.231 9.622 -46.652 1.00 47.06 69 GLY A N 1
ATOM 528 C CA . GLY A 1 69 ? 12.302 10.511 -47.076 1.00 47.06 69 GLY A CA 1
ATOM 529 C C . GLY A 1 69 ? 13.599 9.715 -47.136 1.00 47.06 69 GLY A C 1
ATOM 530 O O . GLY A 1 69 ? 14.296 9.594 -46.132 1.00 47.06 69 GLY A O 1
ATOM 531 N N . THR A 1 70 ? 13.914 9.155 -48.299 1.00 47.81 70 THR A N 1
ATOM 532 C CA . THR A 1 70 ? 15.280 8.781 -48.656 1.00 47.81 70 THR A CA 1
ATOM 533 C C . THR A 1 70 ? 16.102 10.064 -48.690 1.00 47.81 70 THR A C 1
ATOM 535 O O . THR A 1 70 ? 15.929 10.895 -49.577 1.00 47.81 70 THR A O 1
ATOM 538 N N . LYS A 1 71 ? 16.968 10.264 -47.697 1.00 50.31 71 LYS A N 1
ATOM 539 C CA . LYS A 1 71 ? 18.161 11.084 -47.902 1.00 50.31 71 LYS A CA 1
ATOM 540 C C . LYS A 1 71 ? 19.185 10.136 -48.512 1.00 50.31 71 LYS A C 1
ATOM 542 O O . LYS A 1 71 ? 19.573 9.147 -47.896 1.00 50.31 71 LYS A O 1
ATOM 547 N N . GLU A 1 72 ? 19.425 10.396 -49.785 1.00 46.72 72 GLU A N 1
ATOM 548 C CA . GLU A 1 72 ? 20.303 9.699 -50.710 1.00 46.72 72 GLU A CA 1
ATOM 549 C C . GLU A 1 72 ? 21.739 9.674 -50.180 1.00 46.72 72 GLU A C 1
ATOM 551 O O . GLU A 1 72 ? 22.130 10.527 -49.381 1.00 46.72 72 GLU A O 1
ATOM 556 N N . GLY A 1 73 ? 22.501 8.666 -50.600 1.00 44.12 73 GLY A N 1
ATOM 557 C CA . GLY A 1 73 ? 23.940 8.669 -50.399 1.00 44.12 73 GLY A CA 1
ATOM 558 C C . GLY A 1 73 ? 24.605 9.756 -51.237 1.00 44.12 73 GLY A C 1
ATOM 559 O O . GLY A 1 73 ? 24.196 9.987 -52.370 1.00 44.12 73 GLY A O 1
ATOM 560 N N . GLU A 1 74 ? 25.643 10.357 -50.668 1.00 40.56 74 GLU A N 1
ATOM 561 C CA . GLU A 1 74 ? 26.953 10.545 -51.298 1.00 40.56 74 GLU A CA 1
ATOM 562 C C . GLU A 1 74 ? 28.012 10.610 -50.188 1.00 40.56 74 GLU A C 1
ATOM 564 O O . GLU A 1 74 ? 27.732 11.251 -49.145 1.00 40.56 74 GLU A O 1
#

pLDDT: mean 78.68, std 21.01, range [40.56, 98.12]

Mean predicted aligned error: 13.03 Å

Radius of gyration: 22.06 Å; Cα contacts (8 Å, |Δi|>4): 22; chains: 1; bounding box: 38×18×66 Å

Organism: NCBI:txid2594795